Protein AF-A0A933MZK6-F1 (afdb_monomer_lite)

Secondary structure (DSSP, 8-state):
-HHHHHHHHHHHHHHHHHHHSSPP-PPPP-BT-SSTT-B---TTSPPPGGG-SHHHHHHHHHHHHHHTSS-HHHHHTT--TTTTHHHHHHHHT-PPPPPP-

Radius of gyration: 21.88 Å; chains: 1; bounding box: 62×28×56 Å

Sequence (101 aa):
MRNILIFIFLLVLALALLAFAQPRAVQKPVKDGAGPLAVKLDPRLVAPEYHSPMEWWRTHHMDAVTRGDFAEADCLHCHDATTSCNNCHSYVGVRQIEQKD

Foldseek 3Di:
DVVVVVVVVVVVVVVVCVVVPDPDDDDAADDVDDDDLHQDFDPVDDDDPVCPPVVCCVPCVVVCCVVVVDPPVVCLVGGDQVRHVQSNCVVVVHDGDDRDD

pLDDT: mean 91.2, std 6.49, range [61.44, 97.25]

Structure (mmCIF, N/CA/C/O backbone):
data_AF-A0A933MZK6-F1
#
_entry.id   AF-A0A933MZK6-F1
#
loop_
_atom_site.group_PDB
_atom_site.id
_atom_site.type_symbol
_atom_site.label_atom_id
_atom_site.label_alt_id
_atom_site.label_comp_id
_atom_site.label_asym_id
_atom_site.label_entity_id
_atom_site.label_seq_id
_atom_site.pdbx_PDB_ins_code
_atom_site.Cartn_x
_atom_site.Cartn_y
_atom_site.Cartn_z
_atom_site.occupancy
_atom_site.B_iso_or_equiv
_atom_site.auth_seq_id
_atom_site.auth_comp_id
_atom_site.auth_asym_id
_atom_site.auth_atom_id
_atom_site.pdbx_PDB_model_num
ATOM 1 N N . MET A 1 1 ? -44.147 -0.227 35.993 1.00 73.44 1 MET A N 1
ATOM 2 C CA . MET A 1 1 ? -42.693 -0.281 36.291 1.00 73.44 1 MET A CA 1
ATOM 3 C C . MET A 1 1 ? -41.946 -1.353 35.494 1.00 73.44 1 MET A C 1
ATOM 5 O O . MET A 1 1 ? -40.954 -1.005 34.877 1.00 73.44 1 MET A O 1
ATOM 9 N N . ARG A 1 2 ? -42.415 -2.613 35.414 1.00 87.38 2 ARG A N 1
ATOM 10 C CA . ARG A 1 2 ? -41.744 -3.697 34.653 1.00 87.38 2 ARG A CA 1
ATOM 11 C C . ARG A 1 2 ? -41.386 -3.3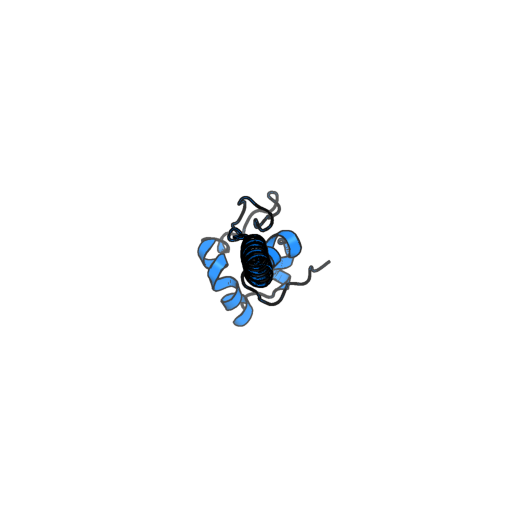36 33.201 1.00 87.38 2 ARG A C 1
ATOM 13 O O . ARG A 1 2 ? -40.249 -3.523 32.796 1.00 87.38 2 ARG A O 1
ATOM 20 N N . ASN A 1 3 ? -42.321 -2.757 32.448 1.00 87.00 3 ASN A N 1
ATOM 21 C CA . ASN A 1 3 ? -42.079 -2.386 31.047 1.00 87.00 3 ASN A CA 1
ATOM 22 C C . ASN A 1 3 ? -41.060 -1.241 30.909 1.00 87.00 3 ASN A C 1
ATOM 24 O O . ASN A 1 3 ? -40.299 -1.221 29.952 1.00 87.00 3 ASN A O 1
ATOM 28 N N . ILE A 1 4 ? -41.006 -0.333 31.891 1.00 93.69 4 ILE A N 1
ATOM 29 C CA . ILE A 1 4 ? -40.027 0.764 31.935 1.00 93.69 4 ILE A CA 1
ATOM 30 C C . ILE A 1 4 ? -38.624 0.195 32.182 1.00 93.69 4 ILE A C 1
ATOM 32 O O . ILE A 1 4 ? -37.686 0.572 31.493 1.00 93.69 4 ILE A O 1
ATOM 36 N N . LEU A 1 5 ? -38.488 -0.767 33.100 1.00 94.81 5 LEU A N 1
ATOM 37 C CA . LEU A 1 5 ? -37.213 -1.441 33.373 1.00 94.81 5 LEU A CA 1
ATOM 38 C C . LEU A 1 5 ? -36.698 -2.225 32.156 1.00 94.81 5 LEU A C 1
ATOM 40 O O . LEU A 1 5 ? -35.511 -2.157 31.852 1.00 94.81 5 LEU A O 1
ATOM 44 N N . ILE A 1 6 ? -37.585 -2.915 31.429 1.00 96.31 6 ILE A N 1
ATOM 45 C CA . ILE A 1 6 ? -37.231 -3.610 30.179 1.00 96.31 6 ILE A CA 1
ATOM 46 C C . ILE A 1 6 ? -36.751 -2.607 29.126 1.00 96.31 6 ILE A C 1
ATOM 48 O O . ILE A 1 6 ? -35.734 -2.835 28.477 1.00 96.31 6 ILE A O 1
ATOM 52 N N . PHE A 1 7 ? -37.448 -1.479 28.978 1.00 96.81 7 PHE A N 1
ATOM 53 C CA . PHE A 1 7 ? -37.076 -0.455 28.005 1.00 96.81 7 PHE A CA 1
ATOM 54 C C . PHE A 1 7 ? -35.713 0.173 28.322 1.00 96.81 7 PHE A C 1
ATOM 56 O O . PHE A 1 7 ? -34.880 0.323 27.432 1.00 96.81 7 PHE A O 1
ATOM 63 N N . ILE A 1 8 ? -35.454 0.474 29.599 1.00 96.88 8 ILE A N 1
ATOM 64 C CA . ILE A 1 8 ? -34.156 0.983 30.067 1.00 96.88 8 ILE A CA 1
ATOM 65 C C . ILE A 1 8 ? -33.049 -0.040 29.793 1.00 96.88 8 ILE A C 1
ATOM 67 O O . ILE A 1 8 ? -31.996 0.327 29.279 1.00 96.88 8 ILE A O 1
ATOM 71 N N . PHE A 1 9 ? -33.287 -1.321 30.083 1.00 97.25 9 PHE A N 1
ATOM 72 C CA . PHE A 1 9 ? -32.313 -2.379 29.821 1.00 97.25 9 PHE A CA 1
ATOM 73 C C . PHE A 1 9 ? -31.963 -2.487 28.331 1.00 97.25 9 PHE A C 1
ATOM 75 O O . PHE A 1 9 ? -30.786 -2.516 27.977 1.00 97.25 9 PHE A O 1
ATOM 82 N N . LEU A 1 10 ? -32.970 -2.488 27.452 1.00 97.19 10 LEU A N 1
ATOM 83 C CA . LEU A 1 10 ? -32.754 -2.546 26.004 1.00 97.19 10 LEU A CA 1
ATOM 84 C C . LEU A 1 10 ? -32.016 -1.311 25.482 1.00 97.19 10 LEU A C 1
ATOM 86 O O . LEU A 1 10 ? -31.144 -1.445 24.627 1.00 97.19 10 LEU A O 1
ATOM 90 N N . LEU A 1 11 ? -32.316 -0.126 26.019 1.00 96.75 11 LEU A N 1
ATOM 91 C CA . LEU A 1 11 ? -31.614 1.105 25.663 1.00 96.75 11 LEU A CA 1
ATOM 92 C C . LEU A 1 11 ? -30.132 1.041 26.057 1.00 96.75 11 LEU A C 1
ATOM 94 O O . LEU A 1 11 ? -29.267 1.354 25.243 1.00 96.75 11 LEU A O 1
ATOM 98 N N . VAL A 1 12 ? -29.826 0.596 27.279 1.00 96.69 12 VAL A N 1
ATOM 99 C CA . VAL A 1 12 ? -28.440 0.433 27.750 1.00 96.69 12 VAL A CA 1
ATOM 100 C C . VAL A 1 12 ? -27.700 -0.612 26.918 1.00 96.69 12 VAL A C 1
ATOM 102 O O . VAL A 1 12 ? -26.559 -0.379 26.524 1.00 96.69 12 VAL A O 1
ATOM 105 N N . LEU A 1 13 ? -28.350 -1.732 26.597 1.00 96.06 13 LEU A N 1
ATOM 106 C CA . LEU A 1 13 ? -27.770 -2.768 25.746 1.00 96.06 13 LEU A CA 1
ATOM 107 C C . LEU A 1 13 ? -27.474 -2.238 24.336 1.00 96.06 13 LEU A C 1
ATOM 109 O O . LEU A 1 13 ? -26.387 -2.471 23.814 1.00 96.06 13 LEU A O 1
ATOM 113 N N . ALA A 1 14 ? -28.401 -1.485 23.739 1.00 95.25 14 ALA A N 1
ATOM 114 C CA . ALA A 1 14 ? -28.205 -0.877 22.425 1.00 95.25 14 ALA A CA 1
ATOM 115 C C . ALA A 1 14 ? -27.031 0.117 22.426 1.00 95.25 14 ALA A C 1
ATOM 117 O O . ALA A 1 14 ? -26.190 0.075 21.531 1.00 95.25 14 ALA A O 1
ATOM 118 N N . LEU A 1 15 ? -26.924 0.963 23.456 1.00 94.94 15 LEU A N 1
ATOM 119 C CA . LEU A 1 15 ? -25.807 1.899 23.609 1.00 94.94 15 LEU A CA 1
ATOM 120 C C . LEU A 1 15 ? -24.467 1.178 23.815 1.00 94.94 15 LEU A C 1
ATOM 122 O O . LEU A 1 15 ? -23.464 1.575 23.225 1.00 94.94 15 LEU A O 1
ATOM 126 N N . ALA A 1 16 ? -24.447 0.095 24.597 1.00 92.81 16 ALA A N 1
ATOM 127 C CA . ALA A 1 16 ? -23.250 -0.719 24.787 1.00 92.81 16 ALA A CA 1
ATOM 128 C C . ALA A 1 16 ? -22.795 -1.361 23.467 1.00 92.81 16 ALA A C 1
ATOM 130 O O . ALA A 1 16 ? -21.622 -1.271 23.112 1.00 92.81 16 ALA A O 1
ATOM 131 N N . LEU A 1 17 ? -23.720 -1.941 22.696 1.00 91.88 17 LEU A N 1
ATOM 132 C CA . LEU A 1 17 ? -23.411 -2.517 21.384 1.00 91.88 17 LEU A CA 1
ATOM 133 C C . LEU A 1 17 ? -22.861 -1.462 20.415 1.00 91.88 17 LEU A C 1
ATOM 135 O O . LEU A 1 17 ? -21.868 -1.718 19.738 1.00 91.88 17 LEU A O 1
ATOM 139 N N . LEU A 1 18 ? -23.442 -0.258 20.395 1.00 88.88 18 LEU A N 1
ATOM 140 C CA . LEU A 1 18 ? -22.954 0.851 19.569 1.00 88.88 18 LEU A CA 1
ATOM 141 C C . LEU A 1 18 ? -21.547 1.315 19.967 1.00 88.88 18 LEU A C 1
ATOM 143 O O . LEU A 1 18 ? -20.771 1.690 19.088 1.00 88.88 18 LEU A O 1
ATOM 147 N N . ALA A 1 19 ? -21.193 1.264 21.254 1.00 85.12 19 ALA A N 1
ATOM 148 C CA . ALA A 1 19 ? -19.858 1.625 21.730 1.00 85.12 19 ALA A CA 1
ATOM 149 C C . ALA A 1 19 ? -18.776 0.622 21.286 1.00 85.12 19 ALA A C 1
ATOM 151 O O . ALA A 1 19 ? -17.665 1.031 20.953 1.00 85.12 19 ALA A O 1
ATOM 152 N N . PHE A 1 20 ? -19.094 -0.677 21.228 1.00 81.12 20 PHE A N 1
ATOM 153 C CA . PHE A 1 20 ? -18.156 -1.714 20.771 1.00 81.12 20 PHE A CA 1
ATOM 154 C C . PHE A 1 20 ? -18.138 -1.910 19.250 1.00 81.12 20 PHE A C 1
A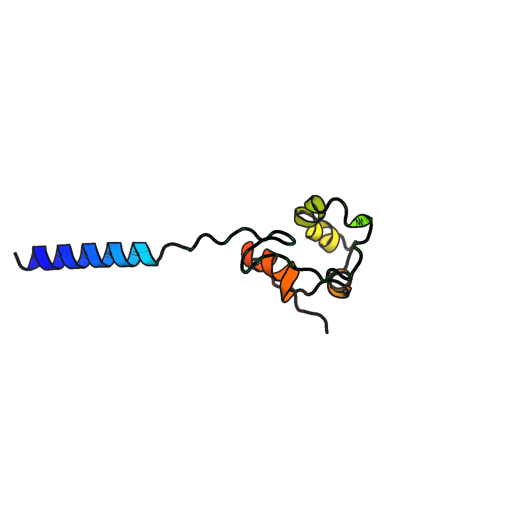TOM 156 O O . PHE A 1 20 ? -17.159 -2.432 18.720 1.00 81.12 20 PHE A O 1
ATOM 163 N N . ALA A 1 21 ? -19.183 -1.475 18.545 1.00 81.69 21 ALA A N 1
ATOM 164 C CA . ALA A 1 21 ? -19.274 -1.559 17.089 1.00 81.69 21 ALA A CA 1
ATOM 165 C C . ALA A 1 21 ? -18.549 -0.418 16.351 1.00 81.69 21 ALA A C 1
ATOM 167 O O . ALA A 1 21 ? -18.559 -0.393 15.120 1.00 81.69 21 ALA A O 1
ATOM 168 N N . GLN A 1 22 ? -17.931 0.533 17.063 1.00 73.00 22 GLN A N 1
ATOM 169 C CA . GLN A 1 22 ? -17.192 1.614 16.414 1.00 73.00 22 GLN A CA 1
ATOM 170 C C . GLN A 1 22 ? -15.994 1.033 15.641 1.00 73.00 22 GLN A C 1
ATOM 172 O O . GLN A 1 22 ? -15.164 0.340 16.241 1.00 73.00 22 GLN A O 1
ATOM 177 N N . PRO A 1 23 ? -15.860 1.312 14.330 1.00 73.00 23 PRO A N 1
ATOM 178 C CA . PRO A 1 23 ? -14.673 0.916 13.595 1.00 73.00 23 PRO A CA 1
ATOM 179 C C . PRO A 1 23 ? -13.457 1.559 14.261 1.00 73.00 23 PRO A C 1
ATOM 181 O O . PRO A 1 23 ? -13.387 2.778 14.428 1.00 73.00 23 PRO A O 1
ATOM 184 N N . ARG A 1 24 ? -12.492 0.733 14.681 1.00 70.81 24 ARG A N 1
ATOM 185 C CA . ARG A 1 24 ? -11.220 1.247 15.194 1.00 70.81 24 ARG A CA 1
ATOM 186 C C . ARG A 1 24 ? -10.565 2.045 14.074 1.00 70.81 24 ARG A C 1
ATOM 188 O O . ARG A 1 24 ? -10.404 1.521 12.976 1.00 70.81 24 ARG A O 1
ATOM 195 N N . ALA A 1 25 ? -10.192 3.293 14.351 1.00 72.19 25 ALA A N 1
ATOM 196 C CA . ALA A 1 25 ? -9.463 4.111 13.392 1.00 72.19 25 ALA A CA 1
ATOM 197 C C . ALA A 1 25 ? -8.157 3.393 13.018 1.00 72.19 25 ALA A C 1
ATOM 199 O O . ALA A 1 25 ? -7.245 3.269 13.838 1.00 72.19 25 ALA A O 1
ATOM 200 N N . VAL A 1 26 ? -8.086 2.878 11.792 1.00 78.81 26 VAL A N 1
ATOM 201 C CA . VAL A 1 26 ? -6.869 2.271 11.257 1.00 78.81 26 VAL A CA 1
ATOM 202 C C . VAL A 1 26 ? -5.998 3.397 10.718 1.00 78.81 26 VAL A C 1
ATOM 204 O O . VAL A 1 26 ? -6.443 4.202 9.897 1.00 78.81 26 VAL A O 1
ATOM 207 N N . GLN A 1 27 ? -4.760 3.479 11.206 1.00 87.44 27 GLN A N 1
ATOM 208 C CA . GLN A 1 27 ? -3.803 4.466 10.717 1.00 87.44 27 GLN A CA 1
ATOM 209 C C . GLN A 1 27 ? -3.503 4.204 9.241 1.00 87.44 27 GLN A C 1
ATOM 211 O O . GLN A 1 27 ? -3.347 3.055 8.823 1.00 87.44 27 GLN A O 1
ATOM 216 N N . LYS A 1 28 ? -3.417 5.282 8.457 1.00 90.50 28 LYS A N 1
ATOM 217 C CA . LYS A 1 28 ? -3.039 5.199 7.049 1.00 90.50 28 LYS A CA 1
ATOM 218 C C . LYS A 1 28 ? -1.657 4.531 6.929 1.00 90.50 28 LYS A C 1
ATOM 220 O O . LYS A 1 28 ? -0.741 4.957 7.634 1.00 90.50 28 LYS A O 1
ATOM 225 N N . PRO A 1 29 ? -1.480 3.556 6.023 1.00 93.38 29 PRO A N 1
ATOM 226 C CA . PRO A 1 29 ? -0.174 2.989 5.710 1.00 93.38 29 PRO A CA 1
ATOM 227 C C . PRO A 1 29 ? 0.816 4.073 5.275 1.00 93.38 29 PRO A C 1
ATOM 229 O O . PRO A 1 29 ? 0.545 4.855 4.359 1.00 93.38 29 PRO A O 1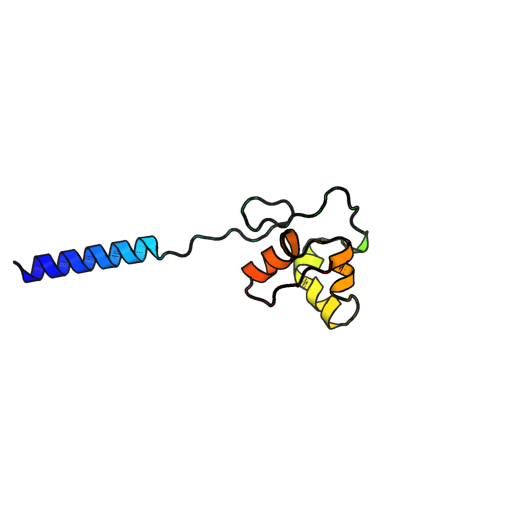
ATOM 232 N N . VAL A 1 30 ? 1.972 4.120 5.932 1.00 93.19 30 VAL A N 1
ATOM 233 C CA . VAL A 1 30 ? 3.093 5.004 5.588 1.00 93.19 30 VAL A CA 1
ATOM 234 C C . VAL A 1 30 ? 4.365 4.166 5.551 1.00 93.19 30 VAL A C 1
ATOM 236 O O . VAL A 1 30 ? 4.537 3.265 6.381 1.00 93.19 30 VAL A O 1
ATOM 239 N N . LYS A 1 31 ? 5.250 4.454 4.588 1.00 91.62 31 LYS A N 1
ATOM 240 C CA . LYS A 1 31 ? 6.577 3.835 4.511 1.00 91.62 31 LYS A CA 1
ATOM 241 C C . LYS A 1 31 ? 7.333 4.100 5.807 1.00 91.62 31 LYS A C 1
ATOM 243 O O . LYS A 1 31 ? 7.416 5.241 6.248 1.00 91.62 31 LYS A O 1
ATOM 248 N N . ASP A 1 32 ? 7.832 3.032 6.417 1.00 91.00 32 ASP A N 1
ATOM 249 C CA . ASP A 1 32 ? 8.566 3.068 7.683 1.00 91.00 32 ASP A CA 1
ATOM 250 C C . ASP A 1 32 ? 7.771 3.674 8.856 1.00 91.00 32 ASP A C 1
ATOM 252 O O . ASP A 1 32 ? 8.332 3.979 9.904 1.00 91.00 32 ASP A O 1
ATOM 256 N N . GLY A 1 33 ? 6.443 3.770 8.721 1.00 91.19 33 GLY A N 1
ATOM 257 C CA . GLY A 1 33 ? 5.550 4.271 9.759 1.00 91.19 33 GLY A CA 1
ATOM 258 C C . GLY A 1 33 ? 5.370 3.317 10.945 1.00 91.19 33 GLY A C 1
ATOM 259 O O . GLY A 1 33 ? 6.001 2.255 11.048 1.00 91.19 33 GLY A O 1
ATOM 260 N N . ALA A 1 34 ? 4.459 3.704 11.838 1.00 89.81 34 ALA A N 1
ATOM 261 C CA . ALA A 1 34 ? 4.032 2.910 12.983 1.00 89.81 34 ALA A CA 1
ATOM 262 C C . ALA A 1 34 ? 2.727 2.147 12.694 1.00 89.81 34 ALA A C 1
ATOM 264 O O . ALA A 1 34 ? 1.945 2.523 11.823 1.00 89.81 34 ALA A O 1
ATOM 265 N N . GLY A 1 35 ? 2.479 1.092 13.470 1.00 89.25 35 GLY A N 1
ATOM 266 C CA . GLY A 1 35 ? 1.239 0.320 13.410 1.00 89.25 35 GLY A CA 1
ATOM 267 C C . GLY A 1 35 ? 1.279 -0.883 12.459 1.00 89.25 35 GLY A C 1
ATOM 268 O O . GLY A 1 35 ? 2.266 -1.103 11.756 1.00 89.25 35 GLY A O 1
ATOM 269 N N . PRO A 1 36 ? 0.204 -1.691 12.458 1.00 90.06 36 PRO A N 1
ATOM 270 C CA . PRO A 1 36 ? 0.180 -2.994 11.793 1.00 90.06 36 PRO A CA 1
ATOM 271 C C . PRO A 1 36 ? 0.194 -2.915 10.263 1.00 90.06 36 PRO A C 1
ATOM 273 O O . PRO A 1 36 ? 0.597 -3.875 9.624 1.00 90.06 36 PRO A O 1
ATOM 276 N N . LEU A 1 37 ? -0.221 -1.785 9.680 1.00 93.12 37 LEU A N 1
ATOM 277 C CA . LEU A 1 37 ? -0.220 -1.574 8.229 1.00 93.12 37 LEU A CA 1
ATOM 278 C C . LEU A 1 37 ? 0.925 -0.666 7.760 1.00 93.12 37 LEU A C 1
ATOM 280 O O . LEU A 1 37 ? 0.855 -0.087 6.678 1.00 93.12 37 LEU A O 1
ATOM 284 N N . ALA A 1 38 ? 1.967 -0.472 8.569 1.00 94.44 38 ALA A N 1
ATOM 285 C CA . ALA A 1 38 ? 3.141 0.256 8.107 1.00 94.44 38 ALA A CA 1
ATOM 286 C C . ALA A 1 38 ? 3.773 -0.476 6.914 1.00 94.44 38 ALA A C 1
ATOM 288 O O . ALA A 1 38 ? 3.988 -1.684 6.965 1.00 94.44 38 ALA A O 1
ATOM 289 N N . VAL A 1 39 ? 4.091 0.257 5.848 1.00 94.56 39 VAL A N 1
ATOM 290 C CA . VAL A 1 39 ? 4.774 -0.309 4.679 1.00 94.56 39 VAL A CA 1
ATOM 291 C C . VAL A 1 39 ? 6.233 -0.525 5.063 1.00 94.56 39 VAL A C 1
ATOM 293 O O . VAL A 1 39 ? 6.926 0.438 5.407 1.00 94.56 39 VAL A O 1
ATOM 296 N N . LYS A 1 40 ? 6.690 -1.778 5.039 1.00 93.12 40 LYS A N 1
ATOM 297 C CA . LYS A 1 40 ? 8.069 -2.160 5.362 1.00 93.12 40 LYS A CA 1
ATOM 298 C C . LYS A 1 40 ? 8.759 -2.680 4.113 1.00 93.12 40 LYS A C 1
ATOM 300 O O . LYS A 1 40 ? 8.198 -3.490 3.387 1.00 93.12 40 LYS A O 1
ATOM 305 N N . LEU A 1 41 ? 9.966 -2.182 3.874 1.00 90.75 41 LEU A N 1
ATOM 306 C CA . LEU A 1 41 ? 10.833 -2.587 2.772 1.00 90.75 41 LEU A CA 1
ATOM 307 C C . LEU A 1 41 ? 12.149 -3.109 3.347 1.00 90.75 41 LEU A C 1
ATOM 309 O O . LEU A 1 41 ? 12.553 -2.665 4.423 1.00 90.75 41 LEU A O 1
ATOM 313 N N . ASP A 1 42 ? 12.822 -4.023 2.645 1.00 90.50 42 ASP A N 1
ATOM 314 C CA . ASP A 1 42 ? 14.146 -4.489 3.066 1.00 90.50 42 ASP A CA 1
ATOM 315 C C . ASP A 1 42 ? 15.142 -3.313 3.017 1.00 90.50 42 ASP A C 1
ATOM 317 O O . ASP A 1 42 ? 15.415 -2.788 1.934 1.00 90.50 42 ASP A O 1
ATOM 321 N N . PRO A 1 43 ? 15.710 -2.885 4.161 1.00 86.00 43 PRO A N 1
ATOM 322 C CA . PRO A 1 43 ? 16.614 -1.738 4.208 1.00 86.00 43 PRO A CA 1
ATOM 323 C C . PRO A 1 43 ? 17.953 -1.994 3.501 1.00 86.00 43 PRO A C 1
ATOM 325 O O . PRO A 1 43 ? 18.724 -1.057 3.307 1.00 86.00 43 PRO A O 1
ATOM 328 N N . ARG A 1 44 ? 18.259 -3.246 3.135 1.00 91.88 44 ARG A N 1
ATOM 329 C CA . ARG A 1 44 ? 19.477 -3.615 2.400 1.00 91.88 44 ARG A CA 1
ATOM 330 C C . ARG A 1 44 ? 19.373 -3.319 0.905 1.00 91.88 44 ARG A C 1
ATOM 332 O O . ARG A 1 44 ? 20.398 -3.301 0.228 1.00 91.88 44 ARG A O 1
ATOM 339 N N . LEU A 1 45 ? 18.163 -3.106 0.386 1.00 89.12 45 LEU A N 1
ATOM 340 C CA . LEU A 1 45 ? 17.931 -2.814 -1.024 1.00 89.12 45 LEU A CA 1
ATOM 341 C C . LEU A 1 45 ? 17.984 -1.303 -1.263 1.00 89.12 45 LEU A C 1
ATOM 343 O O . LEU A 1 45 ? 17.280 -0.521 -0.624 1.00 89.12 45 LEU A O 1
ATOM 347 N N . VAL A 1 46 ? 18.825 -0.886 -2.209 1.00 89.44 46 VAL A N 1
ATOM 348 C CA . VAL A 1 46 ? 18.944 0.522 -2.600 1.00 89.44 46 VAL A CA 1
ATOM 349 C C . VAL A 1 46 ? 17.833 0.857 -3.588 1.00 89.44 46 VAL A C 1
ATOM 351 O O . VAL A 1 46 ? 17.704 0.209 -4.625 1.00 89.44 46 VAL A O 1
ATOM 354 N N . ALA A 1 47 ? 17.038 1.880 -3.274 1.00 89.31 47 ALA A N 1
ATOM 355 C CA . ALA A 1 47 ? 15.977 2.339 -4.161 1.00 89.31 47 ALA A CA 1
ATOM 356 C C . ALA A 1 47 ? 16.571 2.968 -5.441 1.00 89.31 47 ALA A C 1
ATOM 358 O O . ALA A 1 47 ? 17.426 3.853 -5.334 1.00 89.31 47 ALA A O 1
ATOM 359 N N . PRO A 1 48 ? 16.118 2.560 -6.640 1.00 90.44 48 PRO A N 1
ATOM 360 C CA . PRO A 1 48 ? 16.494 3.209 -7.894 1.00 90.44 48 PRO A CA 1
ATOM 361 C C . PRO A 1 48 ? 16.134 4.700 -7.928 1.00 90.44 48 PRO A C 1
ATOM 363 O O . PRO A 1 48 ? 15.147 5.115 -7.325 1.00 90.44 48 PRO A O 1
ATOM 366 N N . GLU A 1 49 ? 16.868 5.497 -8.709 1.00 92.25 49 GLU A N 1
ATOM 367 C CA . GLU A 1 49 ? 16.649 6.951 -8.815 1.00 92.25 49 GLU A CA 1
ATOM 368 C C . GLU A 1 49 ? 15.209 7.305 -9.218 1.00 92.25 49 GLU A C 1
ATOM 370 O O . GLU A 1 49 ? 14.593 8.192 -8.624 1.00 92.25 49 GLU A O 1
ATOM 375 N N . TYR A 1 50 ? 14.624 6.535 -10.141 1.00 90.38 50 TYR A N 1
ATOM 376 C CA . TYR A 1 50 ? 13.253 6.738 -10.606 1.00 90.38 50 TYR A CA 1
ATOM 377 C C . TYR A 1 50 ? 12.181 6.515 -9.525 1.00 90.38 50 TYR A C 1
ATOM 379 O O . TYR A 1 50 ? 11.030 6.860 -9.764 1.00 90.38 50 TYR A O 1
ATOM 387 N N . HIS A 1 51 ? 12.520 6.000 -8.332 1.00 91.81 51 HIS A N 1
ATOM 388 C CA . HIS A 1 51 ? 11.608 5.936 -7.176 1.00 91.81 51 HIS A CA 1
ATOM 389 C C . HIS A 1 51 ? 11.393 7.296 -6.490 1.00 91.81 51 HIS A C 1
ATOM 391 O O . HIS A 1 51 ? 10.598 7.408 -5.552 1.00 91.81 51 HIS A O 1
ATOM 397 N N . SER A 1 52 ? 12.096 8.337 -6.940 1.00 93.00 52 SER A N 1
ATOM 398 C CA . SER A 1 52 ? 11.981 9.690 -6.409 1.00 93.00 52 SER A CA 1
ATOM 399 C C . SER A 1 52 ? 11.128 10.576 -7.328 1.00 93.00 52 SER A C 1
ATOM 401 O O . SER A 1 52 ? 11.418 10.660 -8.519 1.00 93.00 52 SER A O 1
ATOM 403 N N . PRO A 1 53 ? 10.110 11.284 -6.801 1.00 93.50 53 PRO A N 1
ATOM 404 C CA . PRO A 1 53 ? 9.703 11.330 -5.397 1.00 93.50 53 PRO A CA 1
ATOM 405 C C . PRO A 1 53 ? 8.769 10.169 -5.003 1.00 93.50 53 PRO A C 1
ATOM 407 O O . PRO A 1 53 ? 7.856 9.800 -5.739 1.00 93.50 53 PRO A O 1
ATOM 410 N N . MET A 1 54 ? 8.925 9.669 -3.773 1.00 88.75 54 MET A N 1
ATOM 411 C CA . MET A 1 54 ? 8.105 8.579 -3.212 1.00 88.75 54 MET A CA 1
ATOM 412 C C . MET A 1 54 ? 6.596 8.881 -3.235 1.00 88.75 54 MET A C 1
ATOM 414 O O . MET A 1 54 ? 5.777 7.993 -3.463 1.00 88.75 54 MET A O 1
ATOM 418 N N . GLU A 1 55 ? 6.209 10.141 -3.020 1.00 90.62 55 GLU A N 1
ATOM 419 C CA . GLU A 1 55 ? 4.800 10.553 -3.036 1.00 90.62 55 GLU A CA 1
ATOM 420 C C . GLU A 1 55 ? 4.130 10.351 -4.401 1.00 90.62 55 GLU A C 1
ATOM 422 O O . GLU A 1 55 ? 2.938 10.029 -4.451 1.00 90.62 55 GLU A O 1
ATOM 427 N N . TRP A 1 56 ? 4.890 10.475 -5.497 1.00 94.25 56 TRP A N 1
ATOM 428 C CA . TRP A 1 56 ? 4.378 10.183 -6.834 1.00 94.25 56 TRP A CA 1
ATOM 429 C C . TRP A 1 56 ? 4.028 8.699 -6.953 1.00 94.25 56 TRP A C 1
ATOM 431 O O . TRP A 1 56 ? 2.878 8.370 -7.237 1.00 94.25 56 TRP A O 1
ATOM 441 N N . TRP A 1 57 ? 4.956 7.802 -6.601 1.00 92.81 57 TRP A N 1
ATOM 442 C CA . TRP A 1 57 ? 4.715 6.354 -6.611 1.00 92.81 57 TRP A CA 1
ATOM 443 C C . TRP A 1 57 ? 3.549 5.952 -5.715 1.00 92.81 57 TRP A C 1
ATOM 445 O O . TRP A 1 57 ? 2.699 5.169 -6.130 1.00 92.81 57 TRP A O 1
ATOM 455 N N . ARG A 1 58 ? 3.415 6.557 -4.530 1.00 90.50 58 ARG A N 1
ATOM 456 C CA . ARG A 1 58 ? 2.287 6.302 -3.617 1.00 90.50 58 ARG A CA 1
ATOM 457 C C . ARG A 1 58 ? 0.915 6.539 -4.264 1.00 90.50 58 ARG A C 1
ATOM 459 O O . ARG A 1 58 ? -0.069 5.961 -3.810 1.00 90.50 58 ARG A O 1
ATOM 466 N N . THR A 1 59 ? 0.832 7.399 -5.277 1.00 90.88 59 THR A N 1
ATOM 467 C CA . THR A 1 59 ? -0.433 7.849 -5.880 1.00 90.88 59 THR A CA 1
ATOM 468 C C . THR A 1 59 ? -0.610 7.475 -7.352 1.00 90.88 59 THR A C 1
ATOM 470 O O . THR A 1 59 ? -1.750 7.408 -7.791 1.00 90.88 59 THR A O 1
ATOM 473 N N . HIS A 1 60 ? 0.470 7.177 -8.081 1.00 94.62 60 HIS A N 1
ATOM 474 C CA . HIS A 1 60 ? 0.457 7.000 -9.540 1.00 94.62 60 HIS A CA 1
ATOM 475 C C . HIS A 1 60 ? 1.098 5.685 -10.018 1.00 94.62 60 HIS A C 1
ATOM 477 O O . HIS A 1 60 ? 1.152 5.439 -11.221 1.00 94.62 60 HIS A O 1
ATOM 483 N N . HIS A 1 61 ? 1.579 4.807 -9.124 1.00 94.69 61 HIS A N 1
ATOM 484 C CA . HIS A 1 61 ? 2.195 3.536 -9.546 1.00 94.69 61 HIS A CA 1
ATOM 485 C C . HIS A 1 61 ? 1.257 2.689 -10.421 1.00 94.69 61 HIS A C 1
ATOM 487 O O . HIS A 1 61 ? 1.700 2.083 -11.393 1.00 94.69 61 HIS A O 1
ATOM 493 N N . MET A 1 62 ? -0.049 2.704 -10.135 1.00 94.94 62 MET A N 1
ATOM 494 C CA . MET A 1 62 ? -1.034 1.999 -10.955 1.00 94.94 62 MET A CA 1
ATOM 495 C C . MET A 1 62 ? -1.180 2.582 -12.360 1.00 94.94 62 MET A C 1
ATOM 497 O O . MET A 1 62 ? -1.500 1.827 -13.274 1.00 94.94 62 MET A O 1
ATOM 501 N N . ASP A 1 63 ? -0.905 3.871 -12.572 1.00 96.31 63 ASP A N 1
ATOM 502 C CA . ASP A 1 63 ? -0.903 4.446 -13.919 1.00 96.31 63 ASP A CA 1
ATOM 503 C C . ASP A 1 63 ? 0.245 3.859 -14.744 1.00 96.31 63 ASP A C 1
ATOM 505 O O . ASP A 1 63 ? 0.063 3.530 -15.913 1.00 96.31 63 ASP A O 1
ATOM 509 N N . ALA A 1 64 ? 1.417 3.687 -14.125 1.00 94.88 64 ALA A N 1
ATOM 510 C CA . ALA A 1 64 ? 2.582 3.087 -14.768 1.00 94.88 64 ALA A CA 1
ATOM 511 C C . ALA A 1 64 ? 2.336 1.608 -15.119 1.00 94.88 64 ALA A C 1
ATOM 513 O O . ALA A 1 64 ? 2.632 1.181 -16.233 1.00 94.88 64 ALA A O 1
ATOM 514 N N . VAL A 1 65 ? 1.699 0.853 -14.215 1.00 95.00 65 VAL A N 1
ATOM 515 C CA . VAL A 1 65 ? 1.292 -0.538 -14.479 1.00 95.00 65 VAL A CA 1
ATOM 516 C C . VAL A 1 65 ? 0.229 -0.610 -15.579 1.00 95.00 65 VAL A C 1
ATOM 518 O O . VAL A 1 65 ? 0.329 -1.421 -16.494 1.00 95.00 65 VAL A O 1
ATOM 521 N N . THR A 1 66 ? -0.777 0.267 -15.540 1.00 95.50 66 THR A N 1
ATOM 522 C CA . THR A 1 66 ? -1.888 0.268 -16.509 1.00 95.50 66 THR A CA 1
ATOM 523 C C . THR A 1 66 ? -1.426 0.635 -17.918 1.00 95.50 66 THR A C 1
ATOM 525 O O . THR A 1 66 ? -1.930 0.077 -18.891 1.00 95.50 66 THR A O 1
ATOM 528 N N . ARG A 1 67 ? -0.459 1.553 -18.049 1.00 96.94 67 ARG A N 1
ATOM 529 C CA . ARG A 1 67 ? 0.153 1.899 -19.343 1.00 96.94 67 ARG A CA 1
ATOM 530 C C . ARG A 1 67 ? 1.109 0.827 -19.873 1.00 96.94 67 ARG A C 1
ATOM 532 O O . ARG A 1 67 ? 1.447 0.871 -21.051 1.00 96.94 67 ARG A O 1
ATOM 539 N N . GLY A 1 68 ? 1.520 -0.120 -19.030 1.00 96.69 68 GLY A N 1
ATOM 540 C CA . GLY A 1 68 ? 2.504 -1.144 -19.372 1.00 96.69 68 GLY A CA 1
ATOM 541 C C . GLY A 1 68 ? 3.957 -0.676 -19.267 1.00 96.6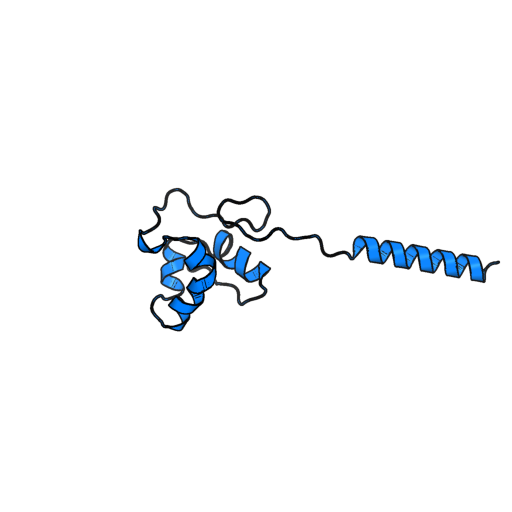9 68 GLY A C 1
ATOM 542 O O . GLY A 1 68 ? 4.833 -1.340 -19.810 1.00 96.69 68 GLY A O 1
ATOM 543 N N . ASP A 1 69 ? 4.223 0.436 -18.571 1.00 95.62 69 ASP A N 1
ATOM 544 C CA . ASP A 1 69 ? 5.590 0.911 -18.309 1.00 95.62 69 ASP A CA 1
ATOM 545 C C . ASP A 1 69 ? 6.334 -0.047 -17.358 1.00 95.62 69 ASP A C 1
ATOM 547 O O . ASP A 1 69 ? 7.554 -0.177 -17.431 1.00 95.62 69 ASP A O 1
ATOM 551 N N . PHE A 1 70 ? 5.585 -0.717 -16.474 1.00 94.38 70 PHE A N 1
ATOM 552 C CA . PHE A 1 70 ? 6.070 -1.730 -15.537 1.00 94.38 70 PHE A CA 1
ATOM 553 C C . PHE A 1 70 ? 5.070 -2.882 -15.434 1.00 94.38 70 PHE A C 1
ATOM 555 O O . PHE A 1 70 ? 3.855 -2.667 -15.417 1.00 94.38 70 PHE A O 1
ATOM 562 N N . ALA A 1 71 ? 5.572 -4.103 -15.297 1.00 94.50 71 ALA A N 1
ATOM 563 C CA . ALA A 1 71 ? 4.786 -5.250 -14.879 1.00 94.50 71 ALA A CA 1
ATOM 564 C C . ALA A 1 71 ? 4.757 -5.353 -13.346 1.00 94.50 71 ALA A C 1
ATOM 566 O O . ALA A 1 71 ? 5.704 -4.977 -12.660 1.00 94.50 71 ALA A O 1
ATOM 567 N N . GLU A 1 72 ? 3.697 -5.950 -12.792 1.00 93.12 72 GLU A N 1
ATOM 568 C CA . GLU A 1 72 ? 3.595 -6.236 -11.347 1.00 93.12 72 GLU A CA 1
ATOM 569 C C . GLU A 1 72 ? 4.822 -7.012 -10.829 1.00 93.12 72 GLU A C 1
ATOM 571 O O . GLU A 1 72 ? 5.361 -6.715 -9.763 1.00 93.12 72 GLU A O 1
ATOM 576 N N . ALA A 1 73 ? 5.323 -7.955 -11.633 1.00 92.88 73 ALA A N 1
ATOM 577 C CA . ALA A 1 73 ? 6.504 -8.748 -11.314 1.00 92.88 73 ALA A CA 1
ATOM 578 C C . ALA A 1 73 ? 7.789 -7.916 -11.163 1.00 92.88 73 ALA A C 1
ATOM 580 O O . ALA A 1 73 ? 8.657 -8.316 -10.390 1.00 92.88 73 ALA A O 1
ATOM 581 N N . ASP A 1 74 ? 7.901 -6.771 -11.845 1.00 92.44 74 ASP A N 1
ATOM 582 C CA . ASP A 1 74 ? 9.095 -5.921 -11.776 1.00 92.44 74 ASP A CA 1
ATOM 583 C C . ASP A 1 74 ? 9.262 -5.327 -10.373 1.00 92.44 74 ASP A C 1
ATOM 585 O O . ASP A 1 74 ? 10.377 -5.183 -9.871 1.00 92.44 74 ASP A O 1
ATOM 589 N N . CYS A 1 75 ? 8.144 -5.033 -9.703 1.00 92.69 75 CYS A N 1
ATOM 590 C CA . CYS A 1 75 ? 8.137 -4.544 -8.330 1.00 92.69 75 CYS A CA 1
ATOM 591 C C . CYS A 1 75 ? 8.489 -5.660 -7.335 1.00 92.69 75 CYS A C 1
ATOM 593 O O . CYS A 1 75 ? 9.264 -5.448 -6.399 1.00 92.69 75 CYS A O 1
ATOM 595 N N . LEU A 1 76 ? 7.944 -6.861 -7.544 1.00 93.81 76 LEU A N 1
ATOM 596 C CA . LEU A 1 76 ? 8.072 -7.987 -6.611 1.00 93.81 76 LEU A CA 1
ATOM 597 C C . LEU A 1 76 ? 9.491 -8.564 -6.510 1.00 93.81 76 LEU A C 1
ATOM 599 O O . LEU A 1 76 ? 9.773 -9.329 -5.595 1.00 93.81 76 LEU A 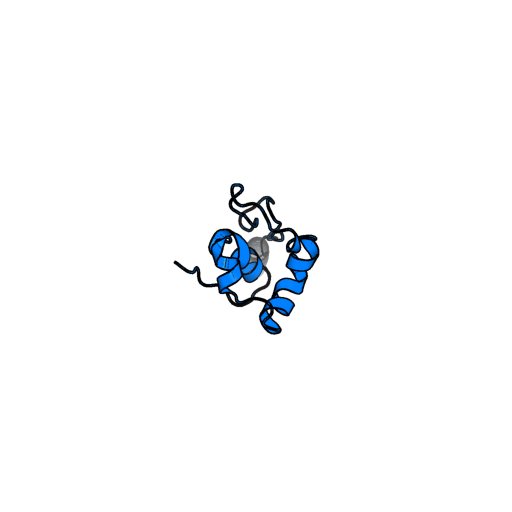O 1
ATOM 603 N N . HIS A 1 77 ? 10.407 -8.164 -7.394 1.00 90.94 77 HIS A N 1
ATOM 604 C CA . HIS A 1 77 ? 11.826 -8.510 -7.276 1.00 90.94 77 HIS A CA 1
ATOM 605 C C . HIS A 1 77 ? 12.491 -7.956 -6.013 1.00 90.94 77 HIS A C 1
ATOM 607 O O . HIS A 1 77 ? 13.410 -8.572 -5.477 1.00 90.94 77 HIS A O 1
ATOM 613 N N . CY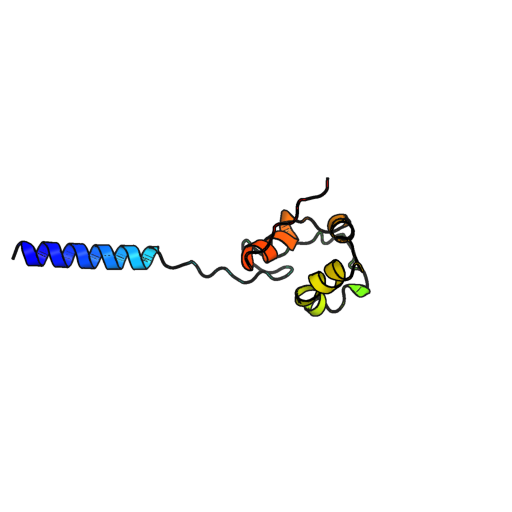S A 1 78 ? 12.035 -6.793 -5.554 1.00 91.50 78 CYS A N 1
ATOM 614 C CA . CYS A 1 78 ? 12.597 -6.099 -4.397 1.00 91.50 78 CYS A CA 1
ATOM 615 C C . CYS A 1 78 ? 11.560 -5.871 -3.290 1.00 91.50 78 CYS A C 1
ATOM 617 O O . CYS A 1 78 ? 11.924 -5.593 -2.147 1.00 91.50 78 CYS A O 1
ATOM 619 N N . HIS A 1 79 ? 10.271 -5.949 -3.623 1.00 92.88 79 HIS A N 1
ATOM 620 C CA . HIS A 1 79 ? 9.174 -5.680 -2.708 1.00 92.88 79 HIS A CA 1
ATOM 621 C C . HIS A 1 79 ? 8.454 -6.968 -2.318 1.00 92.88 79 HIS A C 1
ATOM 623 O O . HIS A 1 79 ? 7.946 -7.696 -3.164 1.00 92.88 79 HIS A O 1
ATOM 629 N N . ASP A 1 80 ? 8.348 -7.205 -1.014 1.00 94.25 80 ASP A N 1
ATOM 630 C CA . ASP A 1 80 ? 7.461 -8.224 -0.466 1.00 94.25 80 ASP A CA 1
ATOM 631 C C . ASP A 1 80 ? 6.029 -7.672 -0.451 1.00 94.25 80 ASP A C 1
ATOM 633 O O . ASP A 1 80 ? 5.739 -6.663 0.205 1.00 94.25 80 ASP A O 1
ATOM 637 N N . ALA A 1 81 ? 5.127 -8.312 -1.191 1.00 95.75 81 ALA A N 1
ATOM 638 C CA . ALA A 1 81 ? 3.746 -7.874 -1.339 1.00 95.75 81 ALA A CA 1
ATOM 639 C C . ALA A 1 81 ? 3.026 -7.801 0.012 1.00 95.75 81 ALA A C 1
ATOM 641 O O . ALA A 1 81 ? 2.248 -6.875 0.236 1.00 95.75 81 ALA A O 1
ATOM 642 N N . THR A 1 82 ? 3.299 -8.740 0.922 1.00 94.62 82 THR A N 1
ATOM 643 C CA . THR A 1 82 ? 2.584 -8.899 2.197 1.00 94.62 82 THR A CA 1
ATOM 644 C C . THR A 1 82 ? 2.894 -7.782 3.191 1.00 94.62 82 THR A C 1
ATOM 646 O O . THR A 1 82 ? 2.007 -7.324 3.907 1.00 94.62 82 THR A O 1
ATOM 649 N N . THR A 1 83 ? 4.134 -7.295 3.197 1.00 93.88 83 THR A N 1
ATOM 650 C CA . THR A 1 83 ? 4.611 -6.242 4.108 1.00 93.88 83 THR A CA 1
ATOM 651 C C . THR A 1 83 ? 4.613 -4.848 3.478 1.00 93.88 83 THR A C 1
ATOM 653 O O . THR A 1 83 ? 4.752 -3.847 4.193 1.00 93.88 83 THR A O 1
ATOM 656 N N . SER A 1 84 ? 4.415 -4.759 2.157 1.00 94.44 84 SER A N 1
ATOM 657 C CA . SER A 1 84 ? 4.398 -3.498 1.415 1.00 94.44 84 SER A CA 1
ATOM 658 C C . SER A 1 84 ? 3.067 -3.222 0.700 1.00 94.44 84 SER A C 1
ATOM 660 O O . SER A 1 84 ? 2.198 -2.565 1.279 1.00 94.44 84 SER A O 1
ATOM 662 N N . CYS A 1 85 ? 2.884 -3.700 -0.534 1.00 94.69 85 CYS A N 1
ATOM 663 C CA . CYS A 1 85 ? 1.735 -3.414 -1.400 1.00 94.69 85 CYS A CA 1
ATOM 664 C C . CYS A 1 85 ? 0.396 -3.698 -0.708 1.00 94.69 85 CYS A C 1
ATOM 666 O O . CYS A 1 85 ? -0.500 -2.849 -0.685 1.00 94.69 85 CYS A O 1
ATOM 668 N N . ASN A 1 86 ? 0.283 -4.863 -0.072 1.00 96.56 86 ASN A N 1
ATOM 669 C CA . ASN A 1 86 ? -0.965 -5.361 0.496 1.00 96.56 86 ASN A CA 1
ATOM 670 C C . ASN A 1 86 ? -1.423 -4.586 1.732 1.00 96.56 86 ASN A C 1
ATOM 672 O O . ASN A 1 86 ? -2.624 -4.535 2.002 1.00 96.56 86 ASN A O 1
ATOM 676 N N . ASN A 1 87 ? -0.525 -3.873 2.416 1.00 95.62 87 ASN A N 1
ATOM 677 C CA . ASN A 1 87 ? -0.911 -2.968 3.499 1.00 95.62 87 ASN A CA 1
ATOM 678 C C . ASN A 1 87 ? -1.710 -1.768 2.971 1.00 95.62 87 ASN A C 1
ATOM 680 O O . ASN A 1 87 ? -2.738 -1.401 3.545 1.00 95.62 87 ASN A O 1
ATOM 684 N N . CYS A 1 88 ? -1.295 -1.200 1.837 1.00 94.75 88 CYS A N 1
ATOM 685 C CA . CYS A 1 88 ? -2.057 -0.161 1.147 1.00 94.75 88 CYS A CA 1
ATOM 686 C C . CYS A 1 88 ? -3.305 -0.732 0.471 1.00 94.75 88 CYS A C 1
ATOM 688 O O . CYS A 1 88 ? -4.382 -0.162 0.628 1.00 94.75 88 CYS A O 1
ATOM 690 N N . HIS A 1 89 ? -3.188 -1.854 -0.243 1.00 95.69 89 HIS A N 1
ATOM 691 C CA . HIS A 1 89 ? -4.300 -2.417 -1.013 1.00 95.69 89 HIS A CA 1
ATOM 692 C C . HIS A 1 89 ? -5.451 -2.860 -0.108 1.00 95.69 89 HIS A C 1
ATOM 694 O O . HIS A 1 89 ? -6.614 -2.626 -0.431 1.00 95.69 89 HIS A O 1
ATOM 700 N N . SER A 1 90 ? -5.134 -3.408 1.069 1.00 93.75 90 SER A N 1
ATOM 701 C CA . SER A 1 90 ? -6.131 -3.724 2.095 1.00 93.75 90 SER A CA 1
ATOM 702 C C . SER A 1 90 ? -6.774 -2.468 2.674 1.00 93.75 90 SER A C 1
ATOM 704 O O . SER A 1 90 ? -7.983 -2.438 2.876 1.00 93.75 90 SER A O 1
ATOM 706 N N . TYR A 1 91 ? -5.983 -1.415 2.909 1.00 93.25 91 TYR A N 1
ATOM 707 C CA . TYR A 1 91 ? -6.488 -0.155 3.454 1.00 93.25 91 TYR A CA 1
ATOM 708 C C . TYR A 1 91 ? -7.473 0.547 2.509 1.00 93.25 91 TYR A C 1
ATOM 710 O O . TYR A 1 91 ? -8.476 1.087 2.969 1.00 93.25 91 TYR A O 1
ATOM 718 N N . VAL A 1 92 ? -7.210 0.533 1.197 1.00 92.81 92 VAL A N 1
ATOM 719 C CA . VAL A 1 92 ? -8.084 1.178 0.197 1.00 92.81 92 VAL A CA 1
ATOM 720 C C . VAL A 1 92 ? -9.126 0.237 -0.418 1.00 92.81 92 VAL A C 1
ATOM 722 O O . VAL A 1 92 ? -9.967 0.692 -1.187 1.00 92.81 92 VAL A O 1
ATOM 725 N N . GLY A 1 93 ? -9.094 -1.058 -0.087 1.00 93.69 93 GLY A N 1
ATOM 726 C CA . GLY A 1 93 ? -10.088 -2.039 -0.531 1.00 93.69 93 GLY A CA 1
ATOM 727 C C . GLY A 1 93 ? -9.963 -2.457 -1.999 1.00 93.69 93 GLY A C 1
ATOM 728 O O . GLY A 1 93 ? -10.979 -2.638 -2.667 1.00 93.69 93 GLY A O 1
ATOM 729 N N . VAL A 1 94 ? -8.739 -2.609 -2.512 1.00 94.50 94 VAL A N 1
ATOM 730 C CA . VAL A 1 94 ? -8.477 -3.076 -3.889 1.00 94.50 94 VAL A CA 1
ATOM 731 C C . VAL A 1 94 ? -7.872 -4.484 -3.912 1.00 94.50 94 VAL A C 1
ATOM 733 O O . VAL A 1 94 ? -7.530 -5.054 -2.872 1.00 94.50 94 VAL A O 1
ATOM 736 N N . ARG A 1 95 ? -7.757 -5.060 -5.119 1.00 95.69 95 ARG A N 1
ATOM 737 C CA . ARG A 1 95 ? -7.192 -6.398 -5.358 1.00 95.69 95 ARG A CA 1
ATOM 738 C C . ARG A 1 95 ? -5.827 -6.541 -4.677 1.00 95.69 95 ARG A C 1
ATOM 740 O O . ARG A 1 95 ? -4.956 -5.694 -4.860 1.00 95.69 95 ARG A O 1
ATOM 747 N N . GLN A 1 96 ? -5.645 -7.629 -3.934 1.00 96.44 96 GLN A N 1
ATOM 748 C CA . GLN A 1 96 ? -4.362 -7.980 -3.326 1.00 96.44 96 GLN A CA 1
ATOM 749 C C . GLN A 1 96 ? -3.360 -8.460 -4.382 1.00 96.44 96 GLN A C 1
ATOM 751 O O . GLN A 1 96 ? -3.740 -9.009 -5.418 1.00 96.44 96 GLN A O 1
ATOM 756 N N . ILE A 1 97 ? -2.083 -8.243 -4.097 1.00 95.56 97 ILE A N 1
ATOM 757 C CA . ILE A 1 97 ? -0.962 -8.695 -4.914 1.00 95.56 97 ILE A CA 1
ATOM 758 C C . ILE A 1 97 ? -0.497 -10.049 -4.386 1.00 95.56 97 ILE A C 1
ATOM 760 O O . ILE A 1 97 ? -0.268 -10.203 -3.182 1.00 95.56 97 ILE A O 1
ATOM 764 N N . GLU A 1 98 ? -0.390 -11.030 -5.277 1.00 94.81 98 GLU A N 1
ATOM 765 C CA . GLU A 1 98 ? 0.162 -12.338 -4.939 1.00 94.81 98 GLU A CA 1
ATOM 766 C C . GLU A 1 98 ? 1.684 -12.225 -4.868 1.00 94.81 98 GLU A C 1
ATOM 768 O O . GLU A 1 98 ? 2.318 -11.618 -5.732 1.00 94.81 98 GLU A O 1
ATOM 773 N N . GLN A 1 99 ? 2.276 -12.780 -3.810 1.00 91.56 99 GLN A N 1
ATOM 774 C CA . GLN A 1 99 ? 3.727 -12.844 -3.719 1.00 91.56 99 GLN A CA 1
ATOM 775 C C . GLN A 1 99 ? 4.241 -13.746 -4.842 1.00 91.56 99 GLN A C 1
ATOM 777 O O . GLN A 1 99 ? 3.705 -14.828 -5.073 1.00 91.56 99 GLN A O 1
ATOM 782 N N . LYS A 1 100 ? 5.286 -13.294 -5.531 1.00 74.88 100 LYS A N 1
ATOM 783 C CA . LYS A 1 100 ? 6.016 -14.133 -6.473 1.00 74.88 100 LYS A CA 1
ATOM 784 C C . LYS A 1 100 ? 7.157 -14.801 -5.709 1.00 74.88 100 LYS A C 1
ATOM 786 O O . LYS A 1 100 ? 7.959 -14.086 -5.102 1.00 74.88 100 LYS A O 1
ATOM 791 N N . ASP A 1 101 ? 7.153 -16.130 -5.700 1.00 61.44 101 ASP A N 1
ATOM 792 C CA . ASP A 1 101 ? 8.217 -16.978 -5.145 1.00 61.44 101 ASP A CA 1
ATOM 793 C C . ASP A 1 101 ? 9.472 -16.973 -6.035 1.00 61.44 101 ASP A C 1
ATOM 795 O O . ASP A 1 101 ? 9.325 -16.922 -7.285 1.00 61.44 101 ASP A O 1
#